Protein AF-A0A7C8EA08-F1 (afdb_monomer)

pLDDT: mean 77.96, std 14.45, range [44.38, 93.75]

Radius of gyration: 20.03 Å; Cα contacts (8 Å, |Δi|>4): 34; chains: 1; bounding box: 58×15×54 Å

Stru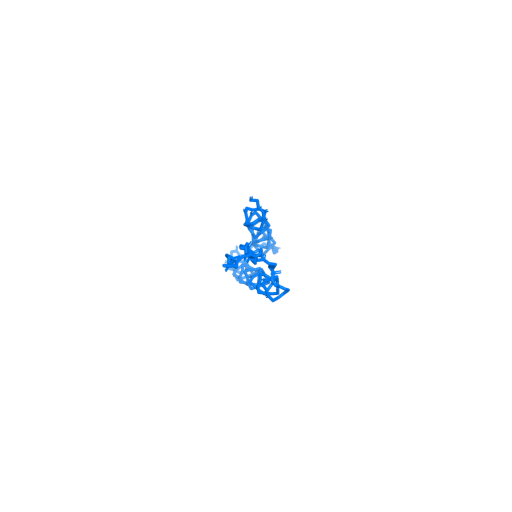cture (mmCIF, N/CA/C/O backbone):
data_AF-A0A7C8EA08-F1
#
_entry.id   AF-A0A7C8EA08-F1
#
loop_
_atom_site.group_PDB
_atom_site.id
_atom_site.type_symbol
_atom_site.label_atom_id
_atom_site.label_alt_id
_atom_site.label_comp_id
_atom_site.label_asym_id
_atom_site.label_entity_id
_atom_site.label_seq_id
_atom_site.pdbx_PDB_ins_code
_atom_site.Cartn_x
_atom_site.Cartn_y
_atom_site.Cartn_z
_atom_site.occupancy
_atom_site.B_iso_or_equiv
_atom_site.auth_seq_id
_atom_site.auth_comp_id
_atom_site.auth_asym_id
_atom_site.auth_atom_id
_atom_site.pdbx_PDB_model_num
ATOM 1 N N . MET A 1 1 ? -43.477 9.864 35.379 1.00 44.38 1 MET A N 1
ATOM 2 C CA . MET A 1 1 ? -42.729 8.632 35.060 1.00 44.38 1 MET A CA 1
ATOM 3 C C . MET A 1 1 ? -41.694 9.022 34.028 1.00 44.38 1 MET A C 1
ATOM 5 O O . MET A 1 1 ? -42.022 9.176 32.858 1.00 44.38 1 MET A O 1
ATOM 9 N N . GLU A 1 2 ? -40.506 9.355 34.518 1.00 53.25 2 GLU A N 1
ATOM 10 C CA . GLU A 1 2 ? -39.347 9.767 33.731 1.00 53.25 2 GLU A CA 1
ATOM 11 C C . GLU A 1 2 ? -38.840 8.531 32.982 1.00 53.25 2 GLU A C 1
ATOM 13 O O . GLU A 1 2 ? -38.476 7.537 33.608 1.00 53.25 2 GLU A O 1
ATOM 18 N N . LYS A 1 3 ? -38.954 8.527 31.649 1.00 52.69 3 LYS A N 1
ATOM 19 C CA . LYS A 1 3 ? -38.449 7.422 30.831 1.00 52.69 3 LYS A CA 1
ATOM 20 C C . LYS A 1 3 ? -36.938 7.570 30.691 1.00 52.69 3 LYS A C 1
ATOM 22 O O . LYS A 1 3 ? -36.468 8.351 29.872 1.00 52.69 3 LYS A O 1
ATOM 27 N N . ASP A 1 4 ? -36.259 6.850 31.573 1.00 54.44 4 ASP A N 1
ATOM 28 C CA . ASP A 1 4 ? -35.238 5.845 31.267 1.00 54.44 4 ASP A CA 1
ATOM 29 C C . ASP A 1 4 ? -34.187 6.242 30.215 1.00 54.44 4 ASP A C 1
ATOM 31 O O . ASP A 1 4 ? -34.386 6.171 29.002 1.00 54.44 4 ASP A O 1
ATOM 35 N N . ASP A 1 5 ? -33.068 6.708 30.766 1.00 54.84 5 ASP A N 1
ATOM 36 C CA . ASP A 1 5 ? -31.686 6.551 30.331 1.00 54.84 5 ASP A CA 1
ATOM 37 C C . ASP A 1 5 ? -31.396 6.198 28.867 1.00 54.84 5 ASP A C 1
ATOM 39 O O . ASP A 1 5 ? -31.378 5.048 28.445 1.00 54.84 5 ASP A O 1
ATOM 43 N N . ARG A 1 6 ? -30.952 7.231 28.140 1.00 57.25 6 ARG A N 1
ATOM 44 C CA . ARG A 1 6 ? -29.674 7.267 27.401 1.00 57.25 6 ARG A CA 1
ATOM 45 C C . ARG A 1 6 ? -29.098 5.904 26.993 1.00 57.25 6 ARG A C 1
ATOM 47 O O . ARG A 1 6 ? -27.953 5.588 27.331 1.00 57.25 6 ARG A O 1
ATOM 54 N N . GLN A 1 7 ? -29.795 5.163 26.144 1.00 51.56 7 GLN A N 1
ATOM 55 C CA . GLN A 1 7 ? -29.139 4.139 25.349 1.00 51.56 7 GLN A CA 1
ATOM 56 C C . GLN A 1 7 ? -28.371 4.865 24.241 1.00 51.56 7 GLN A C 1
ATOM 58 O O . GLN A 1 7 ? -28.842 5.068 23.130 1.00 51.56 7 GLN A O 1
ATOM 63 N N . LYS A 1 8 ? -27.179 5.361 24.600 1.00 45.03 8 LYS A N 1
ATOM 64 C CA . LYS A 1 8 ? -26.127 5.666 23.635 1.00 45.03 8 LYS A CA 1
ATOM 65 C C . LYS A 1 8 ? -25.873 4.363 22.887 1.00 45.03 8 LYS A C 1
ATOM 67 O O . LYS A 1 8 ? -25.128 3.519 23.386 1.00 45.03 8 LYS A O 1
ATOM 72 N N . ASP A 1 9 ? -26.503 4.207 21.728 1.00 51.75 9 ASP A N 1
ATOM 73 C CA . ASP A 1 9 ? -26.021 3.351 20.654 1.00 51.75 9 ASP A CA 1
ATOM 74 C C . ASP A 1 9 ? -24.546 3.701 20.465 1.00 51.75 9 ASP A C 1
ATOM 76 O O . ASP A 1 9 ? -24.173 4.703 19.853 1.00 51.75 9 ASP A O 1
ATOM 80 N N . LYS A 1 10 ? -23.674 2.927 21.116 1.00 53.53 10 LYS A N 1
ATOM 81 C CA . LYS A 1 10 ? -22.264 2.901 20.757 1.00 53.53 10 LYS A CA 1
ATOM 82 C C . LYS A 1 10 ? -22.289 2.534 19.277 1.00 53.53 10 LYS A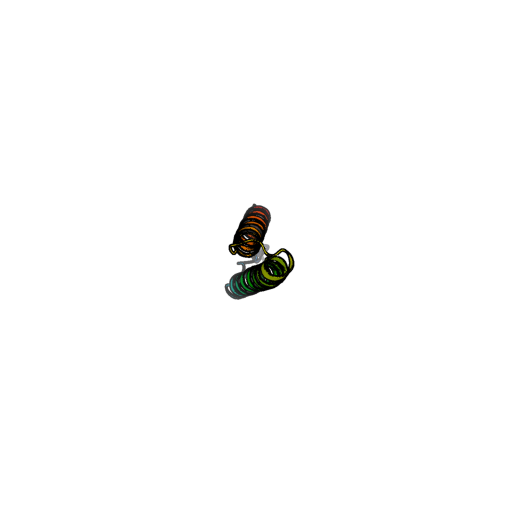 C 1
ATOM 84 O O . LYS A 1 10 ? -22.901 1.508 18.983 1.00 53.53 10 LYS A O 1
ATOM 89 N N . PRO A 1 11 ? -21.688 3.311 18.362 1.00 52.53 11 PRO A N 1
ATOM 90 C CA . PRO A 1 11 ? -21.593 2.880 16.980 1.00 52.53 11 PRO A CA 1
ATOM 91 C C . PRO A 1 11 ? -20.751 1.603 16.983 1.00 52.53 11 PRO A C 1
ATOM 93 O O . PRO A 1 11 ? -19.522 1.641 17.032 1.00 52.53 11 PRO A O 1
ATOM 96 N N . GLN A 1 12 ? -21.412 0.447 17.049 1.00 54.22 12 GLN A N 1
ATOM 97 C CA . GLN A 1 12 ? -20.810 -0.829 16.728 1.00 54.22 12 GLN A CA 1
ATOM 98 C C . GLN A 1 12 ? -20.477 -0.687 15.258 1.00 54.22 12 GLN A C 1
ATOM 100 O O . GLN A 1 12 ? -21.381 -0.817 14.437 1.00 54.22 12 GLN A O 1
ATOM 105 N N . ARG A 1 13 ? -19.218 -0.323 14.959 1.00 56.84 13 ARG A N 1
ATOM 106 C CA . ARG A 1 13 ? -18.722 -0.209 13.588 1.00 56.84 13 ARG A CA 1
ATOM 107 C C . ARG A 1 13 ? -19.175 -1.462 12.855 1.00 56.84 13 ARG A C 1
ATOM 109 O O . ARG A 1 13 ? -18.719 -2.562 13.178 1.00 56.84 13 ARG A O 1
ATOM 116 N N . SER A 1 14 ? -20.172 -1.312 11.992 1.00 65.12 14 SER A N 1
ATOM 117 C CA . SER A 1 14 ? -20.891 -2.449 11.435 1.00 65.12 14 SER A CA 1
ATOM 118 C C . SER A 1 14 ? -19.910 -3.203 10.545 1.00 65.12 14 SER A C 1
ATOM 120 O O . SER A 1 14 ? -19.031 -2.583 9.947 1.00 65.12 14 SER A O 1
ATOM 122 N N . GLY A 1 15 ? -20.026 -4.527 10.413 1.00 67.31 15 GLY A N 1
ATOM 123 C CA . GLY A 1 15 ? -19.131 -5.295 9.525 1.00 67.31 15 GLY A CA 1
ATOM 124 C C . GLY A 1 15 ? -19.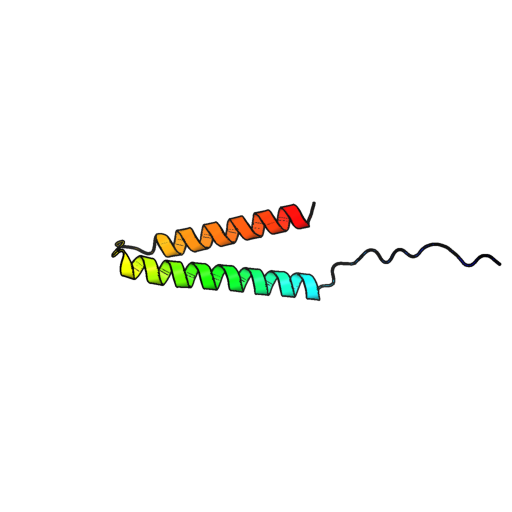066 -4.725 8.095 1.00 67.31 15 GLY A C 1
ATOM 125 O O . GLY A 1 15 ? -18.060 -4.872 7.408 1.00 67.31 15 GLY A O 1
ATOM 126 N N . LEU A 1 16 ? -20.106 -3.986 7.694 1.00 73.62 16 LEU A N 1
ATOM 127 C CA . LEU A 1 16 ? -20.190 -3.213 6.459 1.00 73.62 16 LEU A CA 1
ATOM 128 C C . LEU A 1 16 ? -19.140 -2.085 6.344 1.00 73.62 16 LEU A C 1
ATOM 130 O O . LEU A 1 16 ? -18.585 -1.886 5.268 1.00 73.62 16 LEU A O 1
ATOM 134 N N . GLU A 1 17 ? -18.826 -1.373 7.431 1.00 74.38 17 GLU A N 1
ATOM 135 C CA . GLU A 1 17 ? -17.816 -0.298 7.449 1.00 74.38 17 GLU A CA 1
ATOM 136 C C . GLU A 1 17 ? -16.399 -0.860 7.294 1.00 74.38 17 GLU A C 1
ATOM 138 O O . GLU A 1 17 ? -15.578 -0.314 6.562 1.00 74.38 17 GLU A O 1
ATOM 143 N N . TRP A 1 18 ? -16.131 -2.010 7.917 1.00 78.50 18 TRP A N 1
ATOM 144 C CA . TRP A 1 18 ? -14.877 -2.743 7.733 1.00 78.50 18 TRP A CA 1
ATOM 145 C C . TRP A 1 18 ? -14.714 -3.272 6.307 1.00 78.50 18 TRP A C 1
ATOM 147 O O . TRP A 1 18 ? -13.609 -3.274 5.765 1.00 78.50 18 TRP A O 1
ATOM 157 N N . MET A 1 19 ? -15.816 -3.688 5.681 1.00 85.50 19 MET A N 1
ATOM 158 C CA . MET A 1 19 ? -15.817 -4.124 4.289 1.00 85.50 19 MET A CA 1
ATOM 159 C C . MET A 1 19 ? -15.554 -2.951 3.333 1.00 85.50 19 MET A C 1
ATOM 161 O O . MET A 1 19 ? -14.767 -3.098 2.399 1.00 85.50 19 MET A O 1
ATOM 165 N N . GLY A 1 20 ? -16.136 -1.776 3.604 1.00 86.12 20 GLY A N 1
ATOM 166 C CA . GLY A 1 20 ? -15.842 -0.533 2.883 1.00 86.12 20 GLY A CA 1
ATOM 167 C C . GLY A 1 20 ? -14.364 -0.147 2.973 1.00 86.12 20 GLY A C 1
ATOM 168 O O . GLY A 1 20 ? -13.711 0.012 1.943 1.00 86.12 20 GLY A O 1
ATOM 169 N N . ALA A 1 21 ? -13.803 -0.140 4.185 1.00 84.38 21 ALA A N 1
ATOM 170 C CA . ALA A 1 21 ? -12.388 0.153 4.407 1.00 84.38 21 ALA A CA 1
ATOM 171 C C . ALA A 1 21 ? -11.453 -0.833 3.678 1.00 84.38 21 ALA A C 1
ATOM 173 O O . ALA A 1 21 ? -10.422 -0.432 3.138 1.00 84.38 21 ALA A O 1
ATOM 174 N N . GLY A 1 22 ? -11.816 -2.120 3.617 1.00 87.50 22 GLY A N 1
ATOM 175 C CA . GLY A 1 22 ? -11.072 -3.132 2.863 1.00 87.50 22 GLY A CA 1
ATOM 176 C C . GLY A 1 22 ? -11.099 -2.905 1.347 1.00 87.50 22 GLY A C 1
ATOM 177 O O . GLY A 1 22 ? -10.077 -3.067 0.679 1.00 87.50 22 GLY A O 1
ATOM 178 N N . ILE A 1 23 ? -12.245 -2.490 0.798 1.00 91.69 23 ILE A N 1
ATOM 179 C CA . ILE A 1 23 ? -12.374 -2.147 -0.626 1.00 91.69 23 ILE A CA 1
ATOM 180 C C . ILE A 1 23 ? -11.556 -0.895 -0.948 1.00 91.69 23 ILE A C 1
ATOM 182 O O . ILE A 1 23 ? -10.817 -0.894 -1.932 1.00 91.69 23 ILE A O 1
ATOM 186 N N . GLU A 1 24 ? -11.637 0.143 -0.113 1.00 89.56 24 GLU A N 1
ATOM 187 C CA . GLU A 1 24 ? -10.831 1.357 -0.270 1.00 89.56 24 GLU A CA 1
ATOM 188 C C . GLU A 1 24 ? -9.335 1.043 -0.209 1.00 89.56 24 GLU A C 1
ATOM 190 O O . GLU A 1 24 ? -8.574 1.489 -1.066 1.00 89.56 24 GLU A O 1
ATOM 195 N N . PHE A 1 25 ? -8.911 0.203 0.735 1.00 89.88 25 PHE A N 1
ATOM 196 C CA . PHE A 1 25 ? -7.527 -0.245 0.848 1.00 89.88 25 PHE A CA 1
ATOM 197 C C . PHE A 1 25 ? -7.034 -0.965 -0.413 1.00 89.88 25 PHE A C 1
ATOM 199 O O . PHE A 1 25 ? -5.995 -0.601 -0.971 1.00 89.88 25 PHE A O 1
ATOM 206 N N . CYS A 1 26 ? -7.798 -1.945 -0.906 1.00 92.00 26 CYS A N 1
ATOM 207 C CA . CYS A 1 26 ? -7.482 -2.637 -2.155 1.00 92.00 26 CYS A CA 1
ATOM 208 C C . CYS A 1 26 ? -7.456 -1.676 -3.351 1.00 92.00 26 CYS A C 1
ATOM 210 O O . CYS A 1 26 ? -6.570 -1.780 -4.197 1.00 92.00 26 CYS A O 1
ATOM 212 N N . GLY A 1 27 ? -8.389 -0.723 -3.411 1.00 93.75 27 GLY A N 1
ATOM 213 C CA . GLY A 1 27 ? -8.449 0.292 -4.459 1.00 93.75 27 GLY A CA 1
ATOM 214 C C . GLY A 1 27 ? -7.211 1.187 -4.479 1.00 93.75 27 GLY A C 1
ATOM 215 O O . GLY A 1 27 ? -6.586 1.347 -5.526 1.00 93.75 27 GLY A O 1
ATOM 216 N N . VAL A 1 28 ? -6.805 1.718 -3.322 1.00 90.81 28 VAL A N 1
ATOM 217 C CA . VAL A 1 28 ? -5.610 2.568 -3.197 1.00 90.81 28 VAL A CA 1
ATOM 218 C C . VAL A 1 28 ? -4.351 1.799 -3.596 1.00 90.81 28 VAL A C 1
ATOM 220 O O . VAL A 1 28 ? -3.556 2.312 -4.385 1.00 90.81 28 VAL A O 1
ATOM 223 N N . ILE A 1 29 ? -4.192 0.558 -3.122 1.00 91.88 29 ILE A N 1
ATOM 224 C CA . ILE A 1 29 ? -3.060 -0.297 -3.505 1.00 91.88 29 ILE A CA 1
ATOM 225 C C . ILE A 1 29 ? -3.052 -0.544 -5.014 1.00 91.88 29 ILE A C 1
ATOM 227 O O . 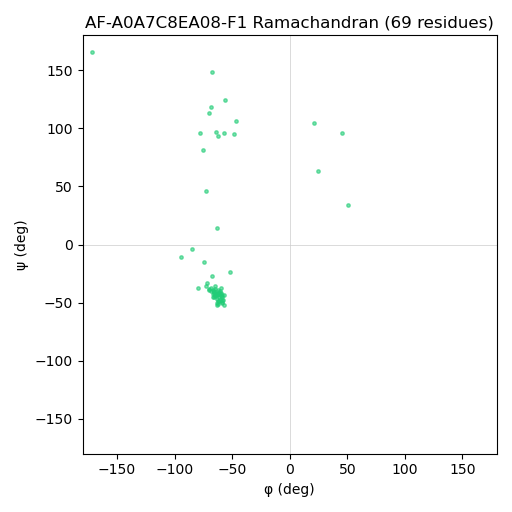ILE A 1 29 ? -2.013 -0.384 -5.651 1.00 91.88 29 ILE A O 1
ATOM 231 N N . ALA A 1 30 ? -4.192 -0.909 -5.605 1.00 92.31 30 ALA A N 1
ATOM 232 C CA . ALA A 1 30 ? -4.285 -1.185 -7.035 1.00 92.31 30 ALA A CA 1
ATOM 233 C C . ALA A 1 30 ? -3.920 0.046 -7.879 1.00 92.31 30 ALA A C 1
ATOM 235 O O . ALA A 1 30 ? -3.173 -0.081 -8.849 1.00 92.31 30 ALA A O 1
ATOM 236 N N . ILE A 1 31 ? -4.384 1.238 -7.487 1.00 92.38 31 ILE A N 1
ATOM 237 C CA . ILE A 1 31 ? -4.073 2.501 -8.169 1.00 92.38 31 ILE A CA 1
ATOM 238 C C . ILE A 1 31 ? -2.573 2.802 -8.095 1.00 92.38 31 ILE A C 1
ATOM 240 O O . ILE A 1 31 ? -1.947 3.051 -9.126 1.00 92.38 31 ILE A O 1
ATOM 244 N N . PHE A 1 32 ? -1.972 2.743 -6.906 1.00 90.38 32 PHE A N 1
ATOM 245 C CA . PHE A 1 32 ? -0.542 3.014 -6.738 1.00 90.38 32 PHE A CA 1
ATOM 246 C C . PHE A 1 32 ? 0.342 1.966 -7.417 1.00 90.38 32 PHE A C 1
ATOM 248 O O . PHE A 1 32 ? 1.332 2.336 -8.044 1.00 90.38 32 PHE A O 1
ATOM 255 N N . CYS A 1 33 ? -0.023 0.682 -7.368 1.00 89.25 33 CYS A N 1
ATOM 256 C CA . CYS A 1 33 ? 0.671 -0.373 -8.109 1.00 89.25 33 CYS A CA 1
ATOM 257 C C . CYS A 1 33 ? 0.568 -0.166 -9.621 1.00 89.25 33 CYS A C 1
ATOM 259 O O . CYS A 1 33 ? 1.565 -0.323 -10.320 1.00 89.25 33 CYS A O 1
ATOM 261 N N . TYR A 1 34 ? -0.604 0.210 -10.139 1.00 89.44 34 TYR A N 1
ATOM 262 C CA . TYR A 1 34 ? -0.792 0.469 -11.567 1.00 89.44 34 TYR A CA 1
ATOM 263 C C . TYR A 1 34 ? 0.029 1.675 -12.041 1.00 89.44 34 TYR A C 1
ATOM 265 O O . TYR A 1 34 ? 0.703 1.613 -13.071 1.00 89.44 34 TYR A O 1
ATOM 273 N N . ILE A 1 35 ? 0.024 2.761 -11.264 1.00 89.81 35 ILE A N 1
ATOM 274 C CA . ILE A 1 35 ? 0.844 3.949 -11.529 1.00 89.81 35 ILE A CA 1
ATOM 275 C C . ILE A 1 35 ? 2.331 3.593 -11.451 1.00 89.81 35 ILE A C 1
ATOM 277 O O . ILE A 1 35 ? 3.082 3.928 -12.364 1.00 89.81 35 ILE A O 1
ATOM 281 N N . GLY A 1 36 ? 2.741 2.865 -10.410 1.00 86.38 36 GLY A N 1
ATOM 282 C CA . GLY A 1 36 ? 4.109 2.394 -10.218 1.00 86.38 36 GLY A CA 1
ATOM 283 C C . GLY A 1 36 ? 4.580 1.53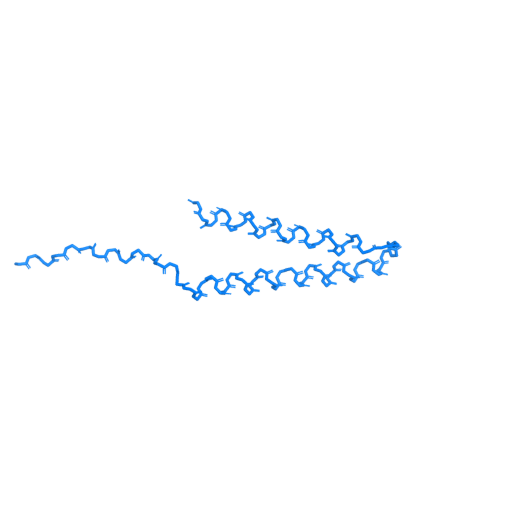4 -11.384 1.00 86.38 36 GLY A C 1
ATOM 284 O O . GLY A 1 36 ? 5.623 1.826 -11.949 1.00 86.38 36 GLY A O 1
ATOM 285 N N . HIS A 1 37 ? 3.772 0.565 -11.823 1.00 84.06 37 HIS A N 1
ATOM 286 C CA . HIS A 1 37 ? 4.049 -0.269 -12.997 1.00 84.06 37 HIS A CA 1
ATOM 287 C C . HIS A 1 37 ? 4.244 0.567 -14.268 1.00 84.06 37 HIS A C 1
ATOM 289 O O . HIS A 1 37 ? 5.147 0.315 -15.065 1.00 84.06 37 HIS A O 1
ATOM 295 N N . ARG A 1 38 ? 3.394 1.581 -14.476 1.00 85.81 38 ARG A N 1
ATOM 296 C CA . ARG A 1 38 ? 3.488 2.442 -15.657 1.00 85.81 38 ARG A CA 1
ATOM 297 C C . ARG A 1 38 ? 4.720 3.347 -15.613 1.00 85.81 38 ARG A C 1
ATOM 299 O O . ARG A 1 38 ? 5.344 3.554 -16.650 1.00 85.81 38 ARG A O 1
ATOM 306 N N . LEU A 1 39 ? 5.069 3.875 -14.439 1.00 84.62 39 LEU A N 1
ATOM 307 C CA . LEU A 1 39 ? 6.283 4.669 -14.253 1.00 84.62 39 LEU A CA 1
ATOM 308 C C . LEU A 1 39 ? 7.550 3.824 -14.394 1.00 84.62 39 LEU A C 1
ATOM 310 O O . LEU A 1 39 ? 8.516 4.309 -14.970 1.00 84.62 39 LEU A O 1
ATOM 314 N N . ASP A 1 40 ? 7.542 2.583 -13.914 1.00 82.44 40 ASP A N 1
ATOM 315 C CA . ASP A 1 40 ? 8.674 1.655 -14.010 1.00 82.44 40 ASP A CA 1
ATOM 316 C C . ASP A 1 40 ? 9.055 1.409 -15.481 1.00 82.44 40 ASP A C 1
ATOM 318 O O . ASP A 1 40 ? 10.212 1.571 -15.876 1.00 82.44 40 ASP A O 1
ATOM 322 N N . GLY A 1 41 ? 8.041 1.185 -16.329 1.00 76.75 41 GLY A N 1
ATOM 323 C CA . GLY A 1 41 ? 8.209 1.087 -17.780 1.00 76.75 41 GLY A CA 1
ATOM 324 C C . GLY A 1 41 ? 8.614 2.400 -18.464 1.00 76.75 41 GLY A C 1
ATOM 325 O O . GLY A 1 41 ? 9.271 2.365 -19.501 1.00 76.75 41 GLY A O 1
ATOM 326 N N . PHE A 1 42 ? 8.264 3.560 -17.897 1.00 77.06 42 PHE A N 1
ATOM 327 C CA . PHE A 1 42 ? 8.651 4.868 -18.442 1.00 77.06 42 PHE A CA 1
ATOM 328 C C . PHE A 1 42 ? 10.092 5.254 -18.075 1.00 77.06 42 PHE A C 1
ATOM 330 O O . PHE A 1 42 ? 10.810 5.823 -18.891 1.00 77.06 42 PHE A O 1
ATOM 337 N N . PHE A 1 43 ? 10.527 4.923 -16.858 1.00 77.81 43 PHE A N 1
ATOM 338 C CA . PHE A 1 43 ? 11.866 5.228 -16.353 1.00 77.81 43 PHE A CA 1
ATOM 339 C C . PHE A 1 43 ? 12.921 4.188 -16.739 1.00 77.81 43 PHE A C 1
ATOM 341 O O . PHE A 1 43 ? 14.091 4.387 -16.420 1.00 77.81 43 PHE A O 1
ATOM 348 N N . ASN A 1 44 ? 12.536 3.096 -17.415 1.00 69.94 44 ASN A N 1
ATOM 349 C CA . ASN A 1 44 ? 13.437 1.995 -17.779 1.00 69.94 44 ASN A CA 1
ATOM 350 C C . ASN A 1 44 ? 14.243 1.502 -16.561 1.00 69.94 44 ASN A C 1
ATOM 352 O O . ASN A 1 44 ? 15.422 1.154 -16.645 1.00 69.94 44 ASN A O 1
ATOM 356 N N . THR A 1 45 ? 13.608 1.551 -15.388 1.00 62.44 45 THR A N 1
ATOM 357 C CA . THR A 1 45 ? 14.201 1.032 -14.161 1.00 62.44 45 THR A CA 1
ATOM 358 C C . THR A 1 45 ? 14.242 -0.477 -14.358 1.00 62.44 45 THR A C 1
ATOM 360 O O . THR A 1 45 ? 13.214 -1.083 -14.620 1.00 62.44 45 THR A O 1
ATOM 363 N N . GLY A 1 46 ? 15.428 -1.092 -14.353 1.00 66.06 46 GLY A N 1
ATOM 364 C CA . GLY A 1 46 ? 15.634 -2.493 -14.762 1.00 66.06 46 GLY A CA 1
ATOM 365 C C . GLY A 1 46 ? 14.930 -3.566 -13.908 1.00 66.06 46 GLY A C 1
ATOM 366 O O . GLY A 1 46 ? 15.275 -4.740 -14.007 1.00 66.06 46 GLY A O 1
ATOM 367 N N . GLY A 1 47 ? 13.976 -3.187 -13.059 1.00 70.75 47 GLY A N 1
ATOM 368 C CA . GLY A 1 47 ? 13.128 -4.059 -12.259 1.00 70.75 47 GLY A CA 1
ATOM 369 C C . GLY A 1 47 ? 12.020 -3.257 -11.559 1.00 70.75 47 GLY A C 1
ATOM 370 O O . GLY A 1 47 ? 12.169 -2.042 -11.448 1.00 70.75 47 GLY A O 1
ATOM 371 N N . PRO A 1 48 ? 10.976 -3.934 -11.027 1.00 80.25 48 PRO A N 1
ATOM 372 C CA . PRO A 1 48 ? 9.703 -3.356 -10.563 1.00 80.25 48 PRO A CA 1
ATOM 373 C C . PRO A 1 48 ? 9.811 -2.564 -9.243 1.00 80.25 48 PRO A C 1
ATOM 375 O O . PRO A 1 48 ? 9.016 -2.737 -8.316 1.00 80.25 48 PRO A O 1
ATOM 378 N N . PHE A 1 49 ? 10.813 -1.701 -9.123 1.00 82.56 49 PHE A N 1
ATOM 379 C CA . PHE A 1 49 ? 11.128 -0.949 -7.916 1.00 82.56 49 PHE A CA 1
ATOM 380 C C . PHE A 1 49 ? 10.042 0.068 -7.585 1.00 82.56 49 PHE A C 1
ATOM 382 O O . PHE A 1 49 ? 9.646 0.179 -6.422 1.00 82.56 49 PHE A O 1
ATOM 389 N N . LEU A 1 50 ? 9.522 0.791 -8.580 1.00 84.12 50 LEU A N 1
ATOM 390 C CA . LEU A 1 50 ? 8.496 1.810 -8.344 1.00 84.12 50 LEU A CA 1
ATOM 391 C C . LEU A 1 50 ? 7.148 1.184 -7.997 1.00 84.12 50 LEU A C 1
ATOM 393 O O . LEU A 1 50 ? 6.418 1.724 -7.167 1.00 84.12 50 LEU A O 1
ATOM 397 N N . LEU A 1 51 ? 6.850 0.016 -8.563 1.00 86.62 51 LEU A N 1
ATOM 398 C CA . LEU A 1 51 ? 5.669 -0.766 -8.206 1.00 86.62 51 LEU A CA 1
ATOM 399 C C . LEU A 1 51 ? 5.732 -1.216 -6.744 1.00 86.62 5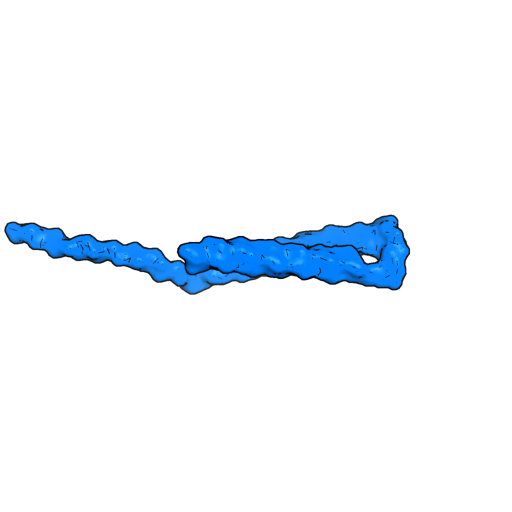1 LEU A C 1
ATOM 401 O O . LEU A 1 51 ? 4.803 -0.954 -5.980 1.00 86.62 51 LEU A O 1
ATOM 405 N N . VAL A 1 52 ? 6.841 -1.841 -6.337 1.00 88.06 52 VAL A N 1
ATOM 406 C CA . VAL A 1 52 ? 7.038 -2.304 -4.955 1.00 88.06 52 VAL A CA 1
ATOM 407 C C . VAL A 1 52 ? 7.005 -1.127 -3.979 1.00 88.06 52 VAL A C 1
ATOM 409 O O . VAL A 1 52 ? 6.351 -1.194 -2.941 1.00 88.06 52 VAL A O 1
ATOM 412 N N . THR A 1 53 ? 7.646 -0.014 -4.330 1.00 88.88 53 THR A N 1
ATOM 413 C CA . THR A 1 53 ? 7.658 1.191 -3.491 1.00 88.88 53 THR A CA 1
ATOM 414 C C . THR A 1 53 ? 6.256 1.791 -3.354 1.00 88.88 53 THR A C 1
ATOM 416 O O . THR A 1 53 ? 5.838 2.119 -2.245 1.00 88.88 53 THR A O 1
ATOM 419 N N . GLY A 1 54 ? 5.493 1.866 -4.450 1.00 87.25 54 GLY A N 1
ATOM 420 C CA . GLY A 1 54 ? 4.095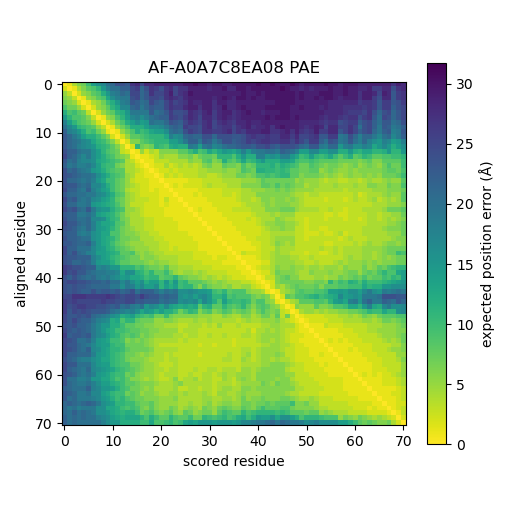 2.300 -4.440 1.00 87.25 54 GLY A CA 1
ATOM 421 C C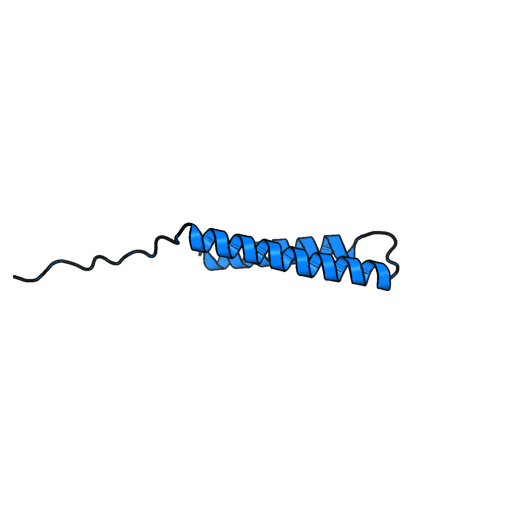 . GLY A 1 54 ? 3.217 1.422 -3.548 1.00 87.25 54 GLY A C 1
ATOM 422 O O . GLY A 1 54 ? 2.464 1.953 -2.735 1.00 87.25 54 GLY A O 1
ATOM 423 N N . PHE A 1 55 ? 3.383 0.097 -3.618 1.00 90.19 55 PHE A N 1
ATOM 424 C CA . PHE A 1 55 ? 2.688 -0.844 -2.737 1.00 90.19 55 PHE A CA 1
ATOM 425 C C . PHE A 1 55 ? 2.960 -0.551 -1.256 1.00 90.19 55 PHE A C 1
ATOM 427 O O . PHE A 1 55 ? 2.019 -0.391 -0.480 1.00 90.19 55 PHE A O 1
ATOM 434 N N . PHE A 1 56 ? 4.232 -0.442 -0.855 1.00 92.69 56 PHE A N 1
ATOM 435 C CA . PHE A 1 56 ? 4.586 -0.194 0.545 1.00 92.69 56 PHE A CA 1
ATOM 436 C C . PHE A 1 56 ? 4.109 1.175 1.036 1.00 92.69 56 PHE A C 1
ATOM 438 O O . PHE A 1 56 ? 3.630 1.272 2.164 1.00 92.69 56 PHE A O 1
ATOM 445 N N . ILE A 1 57 ? 4.178 2.216 0.203 1.00 91.12 57 ILE A N 1
ATOM 446 C CA . ILE A 1 57 ? 3.661 3.550 0.543 1.00 91.12 57 ILE A CA 1
ATOM 447 C C . ILE A 1 57 ? 2.154 3.493 0.805 1.00 91.12 57 ILE A C 1
ATOM 449 O O . ILE A 1 57 ? 1.696 3.985 1.836 1.00 91.12 57 ILE A O 1
ATOM 453 N N . SER A 1 58 ? 1.383 2.864 -0.085 1.00 89.62 58 SER A N 1
ATOM 454 C CA . SER A 1 58 ? -0.063 2.700 0.096 1.00 89.62 58 SER A CA 1
ATOM 455 C C . SER A 1 58 ? -0.398 1.852 1.315 1.00 89.62 58 SER A C 1
ATOM 457 O O . SER A 1 58 ? -1.290 2.204 2.086 1.00 89.62 58 SER A O 1
ATOM 459 N N . PHE A 1 59 ? 0.341 0.761 1.519 1.00 91.00 59 PHE A N 1
ATOM 460 C CA . PHE A 1 59 ? 0.149 -0.146 2.642 1.00 91.00 59 PHE A CA 1
ATOM 461 C C . PHE A 1 59 ? 0.392 0.558 3.982 1.00 91.00 59 PHE A C 1
ATOM 463 O O . PHE A 1 59 ? -0.468 0.537 4.860 1.00 91.00 59 PHE A O 1
ATOM 470 N N . ILE A 1 60 ? 1.536 1.234 4.126 1.00 92.94 60 ILE A N 1
ATOM 471 C CA . ILE A 1 60 ? 1.901 1.976 5.340 1.00 92.94 60 ILE A CA 1
ATOM 472 C C . ILE A 1 60 ? 0.951 3.156 5.550 1.00 92.94 60 ILE A C 1
ATOM 474 O O . ILE A 1 60 ? 0.513 3.387 6.675 1.00 92.94 60 ILE A O 1
ATOM 478 N N . GLY A 1 61 ? 0.601 3.880 4.485 1.00 90.00 61 GLY A N 1
ATOM 479 C CA . GLY A 1 61 ? -0.323 5.010 4.546 1.00 90.00 61 GLY A CA 1
ATOM 480 C C . GLY A 1 61 ? -1.694 4.605 5.081 1.00 90.00 61 GLY A C 1
ATOM 481 O O . GLY A 1 61 ? -2.200 5.236 6.010 1.00 90.00 61 GLY A O 1
ATOM 482 N N . MET A 1 62 ? -2.265 3.513 4.564 1.00 87.06 62 MET A N 1
ATOM 483 C CA . MET A 1 62 ? -3.563 3.042 5.042 1.00 87.06 62 MET A CA 1
ATOM 484 C C . MET A 1 62 ? -3.480 2.411 6.430 1.00 87.06 62 MET A C 1
ATOM 486 O O . MET A 1 62 ? -4.374 2.628 7.238 1.00 87.06 62 MET A O 1
ATOM 490 N N . MET A 1 63 ? -2.394 1.700 6.753 1.00 87.56 63 MET A N 1
ATOM 491 C CA . MET A 1 63 ? -2.144 1.202 8.111 1.00 87.56 63 MET A CA 1
ATOM 492 C C . MET A 1 63 ? -2.051 2.338 9.133 1.00 87.56 63 MET A C 1
ATOM 494 O O . MET A 1 63 ? -2.604 2.236 10.227 1.00 87.56 63 MET A O 1
ATOM 498 N N . TYR A 1 64 ? -1.377 3.434 8.782 1.00 88.62 64 TYR A N 1
ATOM 499 C CA . TYR A 1 64 ? -1.283 4.618 9.630 1.00 88.62 64 TYR A CA 1
ATOM 500 C C . TYR A 1 64 ? -2.647 5.289 9.806 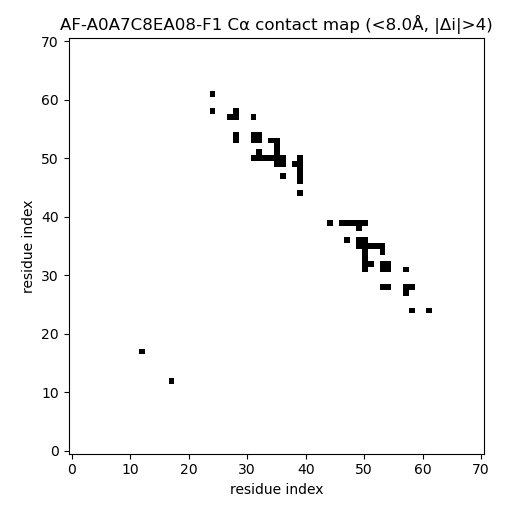1.00 88.62 64 TYR A C 1
ATOM 502 O O . TYR A 1 64 ? -3.025 5.630 10.927 1.00 88.62 64 TYR A O 1
ATOM 510 N N . LEU A 1 65 ? -3.406 5.444 8.718 1.00 85.44 65 LEU A N 1
ATOM 511 C CA . LEU A 1 65 ? -4.750 6.015 8.760 1.00 85.44 65 LEU A CA 1
ATOM 512 C C . LEU A 1 65 ? -5.689 5.142 9.598 1.00 85.44 65 LEU A C 1
ATOM 514 O O . LEU A 1 65 ? -6.394 5.663 10.452 1.00 85.44 65 LEU A O 1
ATOM 518 N N . PHE A 1 66 ? -5.610 3.821 9.443 1.00 83.06 66 PHE A N 1
ATOM 519 C CA . PHE A 1 66 ? -6.366 2.853 10.228 1.00 83.06 66 PHE A CA 1
ATOM 520 C C . PHE A 1 66 ? -6.011 2.907 11.721 1.00 83.06 66 PHE A C 1
ATOM 522 O O . PHE A 1 66 ? -6.901 2.908 12.571 1.00 83.06 66 PHE A O 1
ATOM 529 N N . TYR A 1 67 ? -4.719 3.000 12.055 1.00 85.19 67 TYR A N 1
ATOM 530 C CA . TYR A 1 67 ? -4.262 3.177 13.435 1.00 85.19 67 TYR A CA 1
ATOM 531 C C . TYR A 1 67 ? -4.762 4.498 14.032 1.00 85.19 67 TYR A C 1
ATOM 533 O O . TYR A 1 67 ? -5.202 4.523 15.180 1.00 85.19 67 TYR A O 1
ATOM 541 N N . LYS A 1 68 ? -4.739 5.583 13.248 1.00 84.12 68 LYS A N 1
ATOM 542 C CA . LYS A 1 68 ? -5.255 6.894 13.656 1.00 84.12 68 LYS A CA 1
ATOM 543 C C . LYS A 1 68 ? -6.772 6.881 13.859 1.00 84.12 68 LYS A C 1
ATOM 545 O O . LYS A 1 68 ? -7.242 7.467 14.815 1.00 84.12 68 LYS A O 1
ATOM 550 N N . GLU A 1 69 ? -7.520 6.209 12.988 1.00 79.31 69 GLU A N 1
ATOM 551 C CA . GLU A 1 69 ? -8.984 6.057 13.064 1.00 79.31 69 GLU A CA 1
ATOM 552 C C . GLU A 1 69 ? -9.446 5.079 14.152 1.00 79.31 69 GLU A C 1
ATOM 554 O O . GLU A 1 69 ? -10.636 5.003 14.467 1.00 79.31 69 GLU A O 1
ATOM 559 N N . SER A 1 70 ? -8.530 4.263 14.672 1.00 72.69 70 SER A N 1
ATOM 560 C CA . SER A 1 70 ? -8.797 3.312 15.754 1.00 72.69 70 SER A CA 1
ATOM 561 C C . SER A 1 70 ? -8.469 3.872 17.139 1.00 72.69 70 SER A C 1
ATOM 563 O O . SER A 1 70 ? -8.812 3.230 18.132 1.00 72.69 70 SER A O 1
ATOM 565 N N . LYS A 1 71 ? -7.793 5.023 17.220 1.00 55.03 71 LYS A N 1
ATOM 566 C CA . LYS A 1 71 ? -7.355 5.661 18.464 1.00 55.03 71 LYS A CA 1
ATOM 567 C C . LYS A 1 71 ? -8.160 6.923 18.742 1.00 55.03 71 LYS A C 1
ATOM 569 O O . LYS A 1 71 ? -8.512 7.114 19.926 1.00 55.03 71 LYS A O 1
#

Foldseek 3Di:
DDDDDDPPPPCPVPVVNVVVLVVVLVVQLVVQLVVLVVVCVVVVVVDSPSNVVSNVCSVVVSVVVVVVVVD

Sequence (71 aa):
MEKDDRQKDKPQRSGLEWMGAGIEFCGVIAIFCYIGHRLDGFFNTGGPFLLVTGFFISFIGMMYLFYKESK

Secondary structure (DSSP, 8-state):
--------------HHHHHHHHHHHHHHHHHHHHHHHHHHHHHT-SSSHHHHHHHHHHHHHHHHHHHHHT-

Solvent-accessible surface area (backbone atoms only — not comparable to full-atom values): 4099 Å² total; per-residue (Å²): 133,85,82,76,78,86,78,72,76,68,84,69,79,44,74,64,56,57,51,51,52,51,51,52,51,53,48,50,31,50,51,33,29,52,51,16,48,54,47,22,68,71,68,65,48,98,54,68,55,46,21,54,51,28,35,52,51,40,49,51,51,50,51,50,50,50,54,60,77,72,107

Mean predicted aligned error: 10.57 Å